Protein AF-A0A5P8M132-F1 (afdb_monomer)

Solvent-accessible surface area (backbone atoms only — not comparable to full-atom values): 7568 Å² total; per-residue (Å²): 118,70,67,62,36,39,50,44,41,68,75,74,55,54,48,76,63,42,69,57,48,44,59,44,27,51,52,61,60,46,80,65,47,54,58,68,52,43,53,51,47,49,54,46,41,47,52,52,31,54,52,49,31,58,78,69,41,48,58,62,56,49,33,73,40,103,59,30,61,69,43,48,54,52,21,54,54,50,42,43,54,52,51,37,50,50,22,53,57,58,20,47,64,37,35,55,55,32,71,79,76,52,77,87,44,84,52,54,77,52,77,46,74,64,44,55,51,54,45,52,52,53,50,52,53,46,51,52,55,50,53,55,51,54,68,71,76,104

Nearest PDB structures (foldseek):
  8gjg-assembly1_A  TM=2.556E-01  e=9.356E+00  synthetic construct

Foldseek 3Di:
DLVVLQCCCVPPQQDPVLVVLLQCLLVLLPALDQNVVNLVSLLVRLLVSLVSCVVVVVLVVVCPPPCHNVSSLSSSLVNSVVSSVSSLVSNVVSLVVCVVPPDDHPNDDRSDPVVSVVSVVVSVVSSVVVSVVSVVVD

Sequence (138 aa):
MTRQFLRKEYLLAAHPTTWFFVWLGALVLVPAYPYSVVFFFAMLAPSLDLVYAKQTNDILYTALLPTGKAGVVRGKVLYTFTFQTVMLLLTIPWALLRTLYIQTNPAGINANVAYFGFGLLALAVFDYLFLTGFFKTG

Radius of gyration: 16.56 Å; Cα contacts (8 Å, |Δi|>4): 123; chains: 1; bounding box: 45×25×45 Å

Organism: NCBI:txid304207

Secondary structure (DSSP, 8-state):
-HHHHHHHIIIII--HHHHHHHHGGGGGGSTT--THHHHHHHHHHHHHHHHHHHHTTHHHHHHHSTTHHHHHHHHHHHHHHHHHHHHHHHHHHHHHHHHHH----TTS--SSHHHHHHHHHHHHHHHHHHHHHHHHH-

pLDDT: mean 90.94, std 6.65, range [56.78, 97.88]

Structure (mmCIF, N/CA/C/O backbone):
data_AF-A0A5P8M132-F1
#
_entry.id   AF-A0A5P8M132-F1
#
loop_
_atom_site.group_PDB
_atom_site.id
_atom_site.type_symbol
_atom_site.label_atom_id
_atom_site.label_alt_id
_atom_site.label_comp_id
_atom_site.label_asym_id
_atom_site.label_entity_id
_atom_site.label_seq_id
_atom_site.pdbx_PDB_ins_code
_atom_site.Cartn_x
_atom_site.Cartn_y
_atom_site.Cartn_z
_atom_site.occupancy
_atom_site.B_iso_or_equiv
_atom_site.auth_seq_id
_atom_site.auth_comp_id
_atom_site.auth_asym_id
_atom_site.auth_atom_id
_atom_site.pdbx_PDB_model_num
ATOM 1 N N . MET A 1 1 ? -21.736 -1.938 3.012 1.00 63.31 1 MET A N 1
ATOM 2 C CA . MET A 1 1 ? -21.028 -1.713 4.295 1.00 63.31 1 MET A CA 1
ATOM 3 C C . MET A 1 1 ? -19.515 -1.524 4.132 1.00 63.31 1 MET A C 1
ATOM 5 O O . MET A 1 1 ? -18.987 -0.606 4.728 1.00 63.31 1 MET A O 1
ATOM 9 N N . THR A 1 2 ? -18.787 -2.294 3.314 1.00 76.12 2 THR A N 1
ATOM 10 C CA . THR A 1 2 ? -17.311 -2.164 3.167 1.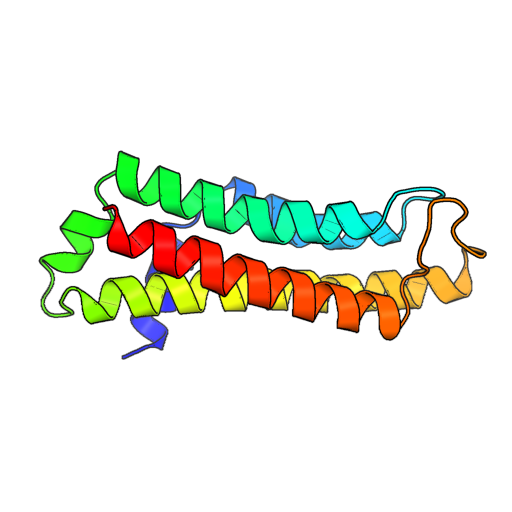00 76.12 2 THR A CA 1
ATOM 11 C C . THR A 1 2 ? -16.833 -0.797 2.659 1.00 76.12 2 THR A C 1
ATOM 13 O O . THR A 1 2 ? -15.874 -0.243 3.190 1.00 76.12 2 THR A O 1
ATOM 16 N N . ARG A 1 3 ? -17.548 -0.202 1.694 1.00 84.50 3 ARG A N 1
ATOM 17 C CA . ARG A 1 3 ? -17.225 1.120 1.122 1.00 84.50 3 ARG A CA 1
ATOM 18 C C . ARG A 1 3 ? -17.160 2.242 2.165 1.00 84.50 3 ARG A C 1
ATOM 20 O O . ARG A 1 3 ? -16.357 3.155 2.014 1.00 84.50 3 ARG A O 1
ATOM 27 N N . GLN A 1 4 ? -17.990 2.184 3.209 1.00 88.50 4 GLN A N 1
ATOM 28 C CA . GLN A 1 4 ? -18.031 3.231 4.235 1.00 88.50 4 GLN A CA 1
ATOM 29 C C . GLN A 1 4 ? -16.764 3.229 5.099 1.00 88.50 4 GLN A C 1
ATOM 31 O O . GLN A 1 4 ? -16.249 4.294 5.419 1.00 88.50 4 GLN A O 1
ATOM 36 N N . PHE A 1 5 ? -16.222 2.042 5.393 1.00 87.50 5 PHE A N 1
ATOM 37 C CA . PHE A 1 5 ? -14.982 1.897 6.148 1.00 87.50 5 PHE A CA 1
ATOM 38 C C . PHE A 1 5 ? -13.810 2.405 5.325 1.00 87.50 5 PHE A C 1
ATOM 40 O O . PHE A 1 5 ? -13.068 3.251 5.798 1.00 87.50 5 PHE A O 1
ATOM 47 N N . LEU A 1 6 ? -13.719 1.990 4.060 1.00 90.94 6 LEU A N 1
ATOM 48 C CA . LEU A 1 6 ? -12.659 2.453 3.168 1.00 90.94 6 LEU A CA 1
ATOM 49 C C . LEU A 1 6 ? -12.669 3.976 2.995 1.00 90.94 6 LEU A C 1
ATOM 51 O O . LEU A 1 6 ? -11.633 4.626 3.074 1.00 90.94 6 LEU A O 1
ATOM 55 N N . ARG A 1 7 ? -13.859 4.557 2.799 1.00 92.50 7 ARG A N 1
ATOM 56 C CA . ARG A 1 7 ? -14.024 6.007 2.683 1.00 92.50 7 ARG A CA 1
ATOM 57 C C . ARG A 1 7 ? -13.577 6.727 3.956 1.00 92.50 7 ARG A C 1
ATOM 59 O O . ARG A 1 7 ? -12.929 7.761 3.855 1.00 92.50 7 ARG A O 1
ATOM 66 N N . LYS A 1 8 ? -13.913 6.193 5.131 1.00 92.81 8 LYS A N 1
ATOM 67 C CA . LYS A 1 8 ? -13.460 6.742 6.412 1.00 92.81 8 LYS A CA 1
ATOM 68 C C . LYS A 1 8 ? -11.940 6.673 6.538 1.00 92.81 8 LYS A C 1
ATOM 70 O O . LYS A 1 8 ? -11.341 7.661 6.938 1.00 92.81 8 LYS A O 1
ATOM 75 N N . GLU A 1 9 ? -11.322 5.557 6.155 1.00 93.94 9 GLU A N 1
ATOM 76 C CA . GLU A 1 9 ? -9.866 5.416 6.225 1.00 93.94 9 GLU A CA 1
ATOM 77 C C . GLU A 1 9 ? -9.163 6.485 5.378 1.00 93.94 9 GLU A C 1
ATOM 79 O O . GLU A 1 9 ? -8.374 7.252 5.914 1.00 93.94 9 GLU A O 1
ATOM 84 N N . TYR A 1 10 ? -9.540 6.654 4.107 1.00 93.12 10 TYR A N 1
ATOM 85 C CA . TYR A 1 10 ? -8.908 7.661 3.243 1.00 93.12 10 TYR A CA 1
ATOM 86 C C . TYR A 1 10 ? -9.231 9.118 3.597 1.00 93.12 10 TYR A C 1
ATOM 88 O O . TYR A 1 10 ? -8.394 9.986 3.372 1.00 93.12 10 TYR A O 1
ATOM 96 N N . LEU A 1 11 ? -10.436 9.415 4.095 1.00 91.94 11 LEU A N 1
ATOM 97 C CA . LEU A 1 11 ? -10.843 10.802 4.356 1.00 91.94 11 LEU A CA 1
ATOM 98 C C . LEU A 1 11 ? -10.488 11.298 5.759 1.00 91.94 11 LEU A C 1
ATOM 100 O O . LEU A 1 11 ? -10.332 12.501 5.936 1.00 91.94 11 LEU A O 1
ATOM 104 N N . LEU A 1 12 ? -10.438 10.408 6.753 1.00 90.50 12 LEU A N 1
ATOM 105 C CA . LEU A 1 12 ? -10.353 10.792 8.167 1.00 90.50 12 LEU A CA 1
ATOM 106 C C . LEU A 1 12 ? -9.142 10.197 8.892 1.00 90.50 12 LEU A C 1
ATOM 108 O O . LEU A 1 12 ? -8.720 10.779 9.884 1.00 90.50 12 LEU A O 1
ATOM 112 N N . ALA A 1 13 ? -8.605 9.056 8.444 1.00 90.44 13 ALA A N 1
ATOM 113 C CA . ALA A 1 13 ? -7.526 8.359 9.155 1.00 90.44 13 ALA A CA 1
ATOM 114 C C . ALA A 1 13 ? -6.178 8.372 8.417 1.00 90.44 13 ALA A C 1
ATOM 116 O O . ALA A 1 13 ? -5.141 8.236 9.061 1.00 90.44 13 ALA A O 1
ATOM 117 N N . ALA A 1 14 ? -6.181 8.526 7.091 1.00 92.62 14 ALA A N 1
ATOM 118 C CA . ALA A 1 14 ? -4.972 8.535 6.279 1.00 92.62 14 ALA A CA 1
ATOM 119 C C . ALA A 1 14 ? -4.101 9.749 6.614 1.00 92.62 14 ALA A C 1
ATOM 121 O O . ALA A 1 14 ? -4.543 10.898 6.512 1.00 92.62 14 ALA A O 1
ATOM 122 N N . HIS A 1 15 ? -2.846 9.498 6.978 1.00 93.12 15 HIS A N 1
ATOM 123 C CA . HIS A 1 15 ? -1.889 10.557 7.227 1.00 93.12 15 HIS A CA 1
ATOM 124 C C . HIS A 1 15 ? -1.552 11.287 5.911 1.00 93.12 15 HIS A C 1
ATOM 126 O O . HIS A 1 15 ? -1.495 10.662 4.847 1.00 93.12 15 HIS A O 1
ATOM 132 N N . PRO A 1 16 ? -1.265 12.605 5.930 1.00 90.94 16 PRO A N 1
ATOM 133 C CA . PRO A 1 16 ? -0.915 13.352 4.718 1.00 90.94 16 PRO A CA 1
ATOM 134 C C . PRO A 1 16 ? 0.253 12.754 3.917 1.00 90.94 16 PRO A C 1
ATOM 136 O O . PRO A 1 16 ? 0.288 12.864 2.691 1.00 90.94 16 PRO A O 1
ATOM 139 N N . THR A 1 17 ? 1.190 12.074 4.588 1.00 92.19 17 THR A N 1
ATOM 140 C CA . THR A 1 17 ? 2.329 11.399 3.937 1.00 92.19 17 THR A CA 1
ATOM 141 C C . THR A 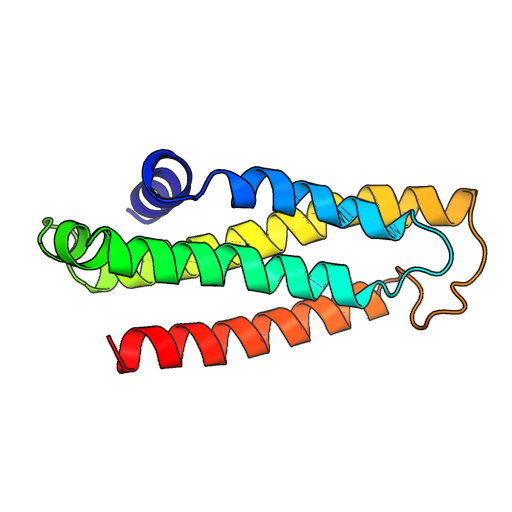1 17 ? 1.902 10.284 2.996 1.00 92.19 17 THR A C 1
ATOM 143 O O . THR A 1 17 ? 2.607 10.016 2.030 1.00 92.19 17 THR A O 1
ATOM 146 N N . THR A 1 18 ? 0.754 9.653 3.232 1.00 93.44 18 THR A N 1
ATOM 147 C CA . THR A 1 18 ? 0.237 8.578 2.383 1.00 93.44 18 THR A CA 1
ATOM 148 C C . THR A 1 18 ? -0.008 9.090 0.972 1.00 93.44 18 THR A C 1
ATOM 150 O O . THR A 1 18 ? 0.448 8.477 0.010 1.00 93.44 18 THR A O 1
ATOM 153 N N . TRP A 1 19 ? -0.614 10.271 0.830 1.00 93.12 19 TRP A N 1
ATOM 154 C CA . TRP A 1 19 ? -0.838 10.897 -0.475 1.00 93.12 19 TRP A CA 1
ATOM 155 C C . TRP A 1 19 ? 0.463 11.230 -1.203 1.00 93.12 19 TRP A C 1
ATOM 157 O O . TRP A 1 19 ? 0.524 11.107 -2.422 1.00 93.12 19 TRP A O 1
ATOM 167 N N . PHE A 1 20 ? 1.514 11.597 -0.467 1.00 94.19 20 PHE A N 1
ATOM 168 C CA . PHE A 1 20 ? 2.847 11.779 -1.037 1.00 94.19 20 PHE A CA 1
ATOM 169 C C . PHE A 1 20 ? 3.457 10.440 -1.484 1.00 94.19 20 PHE A C 1
ATOM 171 O O . PHE A 1 20 ? 3.977 10.341 -2.594 1.00 94.19 20 PHE A O 1
ATOM 178 N N . PHE A 1 21 ? 3.340 9.386 -0.671 1.00 94.94 21 PHE A N 1
ATOM 179 C CA . PHE A 1 21 ? 3.928 8.075 -0.967 1.00 94.94 21 PHE A CA 1
ATOM 180 C C . PHE A 1 21 ? 3.298 7.390 -2.176 1.00 94.94 21 PHE A C 1
ATOM 182 O O . PHE A 1 21 ? 4.020 6.717 -2.908 1.00 94.94 21 PHE A O 1
ATOM 189 N N . VAL A 1 22 ? 2.009 7.623 -2.455 1.00 94.44 22 VAL A N 1
ATOM 190 C CA . VAL A 1 22 ? 1.358 7.138 -3.687 1.00 94.44 22 VAL A CA 1
ATOM 191 C C . VAL A 1 22 ? 2.167 7.512 -4.940 1.00 94.44 22 VAL A C 1
ATOM 193 O O . VAL A 1 22 ? 2.314 6.698 -5.852 1.00 94.44 22 VAL A O 1
ATOM 196 N N . TRP A 1 23 ? 2.735 8.720 -4.981 1.00 94.69 23 TRP A N 1
ATOM 197 C CA . TRP A 1 23 ? 3.491 9.216 -6.134 1.00 94.69 23 TRP A CA 1
ATOM 198 C C . TRP A 1 23 ? 4.913 8.661 -6.230 1.00 94.69 23 TRP A C 1
ATOM 200 O O . TRP A 1 23 ? 5.521 8.723 -7.299 1.00 94.69 23 TRP A O 1
ATOM 210 N N . LEU A 1 24 ? 5.440 8.053 -5.162 1.0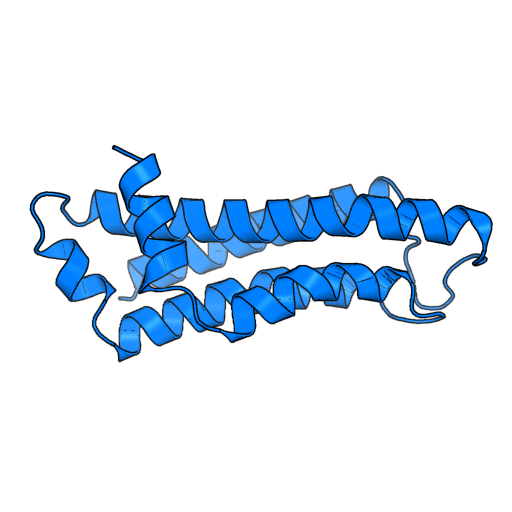0 95.12 24 LEU A N 1
ATOM 211 C CA . LEU A 1 24 ? 6.785 7.471 -5.157 1.00 95.12 24 LEU A CA 1
ATOM 212 C C . LEU A 1 24 ? 6.907 6.224 -6.048 1.00 95.12 24 LEU A C 1
ATOM 214 O O . LEU A 1 24 ? 8.019 5.774 -6.314 1.00 95.12 24 LEU A O 1
ATOM 218 N N . GLY A 1 25 ? 5.801 5.721 -6.611 1.00 91.94 25 GLY A N 1
ATOM 219 C CA . GLY A 1 25 ? 5.838 4.776 -7.735 1.00 91.94 25 GLY A CA 1
ATOM 220 C C . GLY A 1 25 ? 6.616 5.305 -8.950 1.00 91.94 25 GLY A C 1
ATOM 221 O O . GLY A 1 25 ? 7.216 4.534 -9.696 1.00 91.94 25 GLY A O 1
ATOM 222 N N . ALA A 1 26 ? 6.699 6.630 -9.117 1.00 93.19 26 ALA A N 1
ATOM 223 C CA . ALA A 1 26 ? 7.469 7.265 -10.186 1.00 93.19 26 ALA A CA 1
ATOM 224 C C . ALA A 1 26 ? 8.995 7.103 -10.045 1.00 93.19 26 ALA A C 1
ATOM 226 O O . ALA A 1 26 ? 9.722 7.348 -11.008 1.00 93.19 26 ALA A O 1
ATOM 227 N N . LEU A 1 27 ? 9.503 6.642 -8.892 1.00 92.31 27 LEU A N 1
ATOM 228 C CA . LEU A 1 27 ? 10.940 6.420 -8.674 1.00 92.31 27 LEU A CA 1
ATOM 229 C C . LEU A 1 27 ? 11.550 5.384 -9.631 1.00 92.31 27 LEU A C 1
ATOM 231 O O . LEU A 1 27 ? 12.763 5.359 -9.815 1.00 92.31 27 LEU A O 1
ATOM 235 N N . VAL A 1 28 ? 10.724 4.579 -10.306 1.00 90.62 28 VAL A N 1
ATOM 236 C CA . VAL A 1 28 ? 11.162 3.685 -11.391 1.00 90.62 28 VAL A CA 1
ATOM 237 C C . VAL A 1 28 ? 11.817 4.440 -12.561 1.00 90.62 28 VAL A C 1
ATOM 239 O O . VAL A 1 28 ? 12.640 3.866 -13.277 1.00 90.62 28 VAL A O 1
ATOM 242 N N . LEU A 1 29 ? 11.507 5.727 -12.746 1.00 90.12 29 LEU A N 1
ATOM 243 C CA . LEU A 1 29 ? 12.148 6.568 -13.763 1.00 90.12 29 LEU A CA 1
ATOM 244 C C . LEU A 1 29 ? 13.579 6.964 -13.404 1.00 90.12 29 LEU A C 1
ATOM 246 O O . LEU A 1 29 ? 14.349 7.309 -14.298 1.00 90.12 29 LEU A O 1
ATOM 250 N N . VAL A 1 30 ? 13.944 6.933 -12.120 1.00 89.19 30 VAL A N 1
ATOM 251 C CA . VAL A 1 30 ? 15.272 7.357 -11.682 1.00 89.19 30 VAL A CA 1
ATOM 252 C C . VAL A 1 30 ? 16.310 6.344 -12.193 1.00 89.19 30 VAL A C 1
ATOM 254 O O . VAL A 1 30 ? 16.206 5.143 -11.899 1.00 89.19 30 VAL A O 1
ATOM 257 N N . PRO A 1 31 ? 17.314 6.784 -12.975 1.00 84.88 31 PRO A N 1
ATOM 258 C CA . PRO A 1 31 ? 18.374 5.904 -13.455 1.00 84.88 31 PRO A CA 1
ATOM 259 C C . PRO A 1 31 ? 19.181 5.320 -12.292 1.00 84.88 31 PRO A C 1
ATOM 261 O O . PRO A 1 31 ? 19.444 6.012 -11.312 1.00 84.88 31 PRO A O 1
ATOM 264 N N . ALA A 1 32 ? 19.589 4.051 -12.409 1.00 86.31 32 ALA A N 1
ATOM 265 C CA . ALA A 1 32 ? 20.382 3.340 -11.398 1.00 86.31 32 ALA A CA 1
ATOM 266 C C . ALA A 1 32 ? 19.768 3.317 -9.979 1.00 86.31 32 ALA A C 1
ATOM 268 O O . ALA A 1 32 ? 20.479 3.111 -8.996 1.00 86.31 32 ALA A O 1
ATOM 269 N N . TYR A 1 33 ? 18.450 3.503 -9.856 1.00 88.62 33 TYR A N 1
ATOM 270 C CA . TYR A 1 33 ? 17.756 3.427 -8.575 1.00 88.62 33 TYR A CA 1
ATOM 271 C C . TYR A 1 33 ? 17.318 1.984 -8.263 1.00 88.62 33 TYR A C 1
ATOM 273 O O . TYR A 1 33 ? 16.832 1.282 -9.158 1.00 88.62 33 TYR A O 1
ATOM 281 N N . PRO A 1 34 ? 17.449 1.510 -7.012 1.00 91.12 34 PRO A N 1
ATOM 282 C CA . PRO A 1 34 ? 16.937 0.205 -6.608 1.00 91.12 34 PRO A CA 1
ATOM 283 C C . PRO A 1 34 ? 15.401 0.213 -6.561 1.00 91.12 34 PRO A C 1
ATOM 285 O O . PRO A 1 34 ? 14.782 0.717 -5.625 1.00 91.12 34 PRO A O 1
ATOM 288 N N . TYR A 1 35 ? 14.755 -0.382 -7.567 1.00 91.00 35 TYR A N 1
ATOM 289 C CA . TYR A 1 35 ? 13.290 -0.341 -7.709 1.00 91.00 35 TYR A CA 1
ATOM 290 C C . TYR A 1 35 ? 12.522 -1.078 -6.607 1.00 91.00 35 TYR A C 1
ATOM 292 O O . TYR A 1 35 ? 11.331 -0.825 -6.420 1.00 91.00 35 TYR A O 1
ATOM 300 N N . SER A 1 36 ? 13.181 -1.950 -5.842 1.00 90.62 36 SER A N 1
ATOM 301 C CA . SER A 1 36 ? 12.598 -2.582 -4.653 1.00 90.62 36 SER A CA 1
ATOM 302 C C . SER A 1 36 ? 12.202 -1.568 -3.573 1.00 90.62 36 SER A C 1
ATOM 304 O O . SER A 1 36 ? 11.288 -1.836 -2.796 1.00 90.62 36 SER A O 1
ATOM 306 N N . VAL A 1 37 ? 12.819 -0.380 -3.551 1.00 93.44 37 VAL A N 1
ATOM 307 C CA . VAL A 1 37 ? 12.493 0.682 -2.585 1.00 93.44 37 VAL A CA 1
ATOM 308 C C . VAL A 1 37 ? 11.082 1.247 -2.806 1.00 93.44 37 VAL A C 1
ATOM 310 O O . VAL A 1 37 ? 10.446 1.711 -1.864 1.00 93.44 37 VAL A O 1
ATOM 313 N N . VAL A 1 38 ? 10.520 1.120 -4.012 1.00 94.38 38 VAL A N 1
ATOM 314 C CA . VAL A 1 38 ? 9.105 1.450 -4.255 1.00 94.38 38 VAL A CA 1
ATOM 315 C C . VAL A 1 38 ? 8.188 0.582 -3.388 1.00 94.38 38 VAL A C 1
ATOM 317 O O . VAL A 1 38 ? 7.253 1.092 -2.775 1.00 94.38 38 VAL A O 1
ATOM 320 N N . PHE A 1 39 ? 8.488 -0.716 -3.265 1.00 95.00 39 PHE A N 1
ATOM 321 C CA . PHE A 1 39 ? 7.717 -1.624 -2.409 1.00 95.00 39 PHE A CA 1
ATOM 322 C C . PHE A 1 39 ? 7.895 -1.292 -0.930 1.00 95.00 39 PHE A C 1
ATOM 324 O O . PHE A 1 39 ? 6.939 -1.383 -0.168 1.00 95.00 39 PHE A O 1
ATOM 331 N N . PHE A 1 40 ? 9.086 -0.841 -0.530 1.00 95.12 40 PHE A N 1
ATOM 332 C CA . PHE A 1 40 ? 9.313 -0.357 0.829 1.00 95.12 40 PHE A CA 1
ATOM 333 C C . PHE A 1 40 ? 8.379 0.811 1.175 1.00 95.12 40 PHE A C 1
ATOM 335 O O . PHE A 1 40 ? 7.724 0.772 2.211 1.00 95.12 40 PHE A O 1
ATOM 342 N N . PHE A 1 41 ? 8.235 1.809 0.297 1.00 95.81 41 PHE A N 1
ATOM 343 C CA . PHE A 1 41 ? 7.294 2.912 0.531 1.00 95.81 41 PHE A CA 1
ATOM 344 C C . PHE A 1 41 ? 5.828 2.456 0.531 1.00 95.81 41 PHE A C 1
ATOM 346 O O . PHE A 1 41 ? 5.032 2.958 1.328 1.00 95.81 41 PHE A O 1
ATOM 353 N N . ALA A 1 42 ? 5.489 1.460 -0.293 1.00 96.38 42 ALA A N 1
ATOM 354 C CA . ALA A 1 42 ? 4.164 0.846 -0.302 1.00 96.38 42 ALA A CA 1
ATOM 355 C C . ALA A 1 42 ? 3.830 0.135 1.030 1.00 96.38 42 ALA A C 1
ATOM 357 O O . ALA A 1 42 ? 2.681 0.144 1.465 1.00 96.38 42 ALA A O 1
ATOM 358 N N . MET A 1 43 ? 4.832 -0.436 1.706 1.00 96.75 43 MET A N 1
ATOM 359 C CA . MET A 1 43 ? 4.707 -1.030 3.047 1.00 96.75 43 MET A CA 1
ATOM 360 C C . MET A 1 43 ? 4.739 0.031 4.161 1.00 96.75 43 MET A C 1
ATOM 362 O O . MET A 1 43 ? 4.042 -0.081 5.175 1.00 96.75 43 MET A O 1
ATOM 366 N N . LEU A 1 44 ? 5.545 1.081 3.982 1.00 96.38 44 LEU A N 1
ATOM 367 C CA . LEU A 1 44 ? 5.785 2.110 4.991 1.00 96.38 44 LEU A CA 1
ATOM 368 C C . LEU A 1 44 ? 4.558 3.000 5.229 1.00 96.38 44 LEU A C 1
ATOM 370 O O . LEU A 1 44 ? 4.244 3.294 6.376 1.00 96.38 44 LEU A O 1
ATOM 374 N N . ALA A 1 45 ? 3.840 3.416 4.181 1.00 95.94 45 ALA A N 1
ATOM 375 C CA . ALA A 1 45 ? 2.678 4.298 4.359 1.00 95.94 45 ALA A CA 1
ATOM 376 C C . ALA A 1 45 ? 1.590 3.669 5.253 1.00 95.94 45 ALA A C 1
ATOM 378 O O . ALA A 1 45 ? 1.280 4.242 6.299 1.00 95.94 45 ALA A O 1
ATOM 379 N N . PRO A 1 46 ? 1.072 2.462 4.942 1.00 95.62 46 PRO A N 1
ATOM 380 C CA . PRO A 1 46 ? 0.040 1.838 5.763 1.00 95.62 46 PRO A CA 1
ATOM 381 C C . PRO A 1 46 ? 0.519 1.511 7.177 1.00 95.62 46 PRO A C 1
ATOM 383 O O . PRO A 1 46 ? -0.265 1.585 8.119 1.00 95.62 46 PRO A O 1
ATOM 386 N N . SER A 1 47 ? 1.797 1.158 7.352 1.00 95.25 47 SER A N 1
ATOM 387 C CA . SER A 1 47 ? 2.340 0.882 8.685 1.00 95.25 47 SER A CA 1
ATOM 388 C C . SER A 1 47 ? 2.412 2.136 9.556 1.00 95.25 47 SER A C 1
ATOM 390 O O . SER A 1 47 ? 2.013 2.073 10.721 1.00 95.25 47 SER A O 1
ATOM 392 N N . LEU A 1 48 ? 2.820 3.280 8.997 1.00 95.56 48 LEU A N 1
ATOM 393 C CA . LEU A 1 48 ? 2.763 4.570 9.689 1.00 95.56 48 LEU A CA 1
ATOM 394 C C . LEU A 1 48 ? 1.322 4.966 10.026 1.00 95.56 48 LEU A C 1
ATOM 396 O O . LEU A 1 48 ? 1.054 5.340 11.166 1.00 95.56 48 LEU A O 1
ATOM 400 N N . ASP A 1 49 ? 0.388 4.812 9.086 1.00 95.50 49 ASP A N 1
ATOM 401 C CA . ASP A 1 49 ? -1.029 5.119 9.314 1.00 95.50 49 ASP A CA 1
ATOM 402 C C . ASP A 1 49 ? -1.639 4.261 10.428 1.00 95.50 49 ASP A C 1
ATOM 404 O O . ASP A 1 49 ? -2.387 4.751 11.272 1.00 95.50 49 ASP A O 1
ATOM 408 N N . LEU A 1 50 ? -1.303 2.970 10.473 1.00 94.56 50 LEU A N 1
ATOM 409 C CA . LEU A 1 50 ? -1.773 2.050 11.509 1.00 94.56 50 LEU A CA 1
ATOM 410 C C . LEU A 1 50 ? -1.197 2.396 12.890 1.00 94.56 50 LEU A C 1
ATOM 412 O O . LEU A 1 50 ? -1.926 2.358 13.884 1.00 94.56 50 LEU A O 1
ATOM 416 N N . VAL A 1 51 ? 0.080 2.780 12.969 1.00 93.56 51 VAL A N 1
ATOM 417 C CA . VAL A 1 51 ? 0.682 3.283 14.215 1.00 93.56 51 VAL A CA 1
ATOM 418 C C . VAL A 1 51 ? 0.019 4.593 14.647 1.00 93.56 51 VAL A C 1
ATOM 420 O O . VAL A 1 51 ? -0.363 4.732 15.810 1.00 93.56 51 VAL A O 1
ATOM 423 N N . TYR A 1 52 ? -0.201 5.519 13.716 1.00 94.00 52 TYR A N 1
ATOM 424 C CA . TYR A 1 52 ? -0.872 6.788 13.982 1.00 94.00 52 TYR A CA 1
ATOM 425 C C . TYR A 1 52 ? -2.322 6.589 14.454 1.00 94.00 52 TYR A C 1
ATOM 427 O O . TYR A 1 52 ? -2.769 7.229 15.407 1.00 94.00 52 TYR A O 1
ATOM 435 N N . ALA A 1 53 ? -3.043 5.631 13.868 1.00 93.50 53 ALA A N 1
ATOM 436 C CA . ALA A 1 53 ? -4.395 5.262 14.283 1.00 93.50 53 ALA A CA 1
ATOM 437 C C . ALA A 1 53 ? -4.448 4.689 15.712 1.00 93.50 53 ALA A C 1
ATOM 439 O O . ALA A 1 53 ? -5.450 4.867 16.409 1.00 93.50 53 ALA A O 1
ATOM 440 N N . LYS A 1 54 ? -3.380 4.021 16.179 1.00 91.44 54 LYS A N 1
ATOM 441 C CA . LYS A 1 54 ? -3.241 3.634 17.596 1.00 91.44 54 LYS A CA 1
ATOM 442 C C . LYS A 1 54 ? -3.017 4.859 18.480 1.00 91.44 54 LYS A C 1
ATOM 444 O O . LYS A 1 54 ? -3.699 5.006 19.486 1.00 91.44 54 LYS A O 1
ATOM 449 N N . GLN A 1 55 ? -2.111 5.753 18.088 1.00 92.69 55 GLN A N 1
ATOM 450 C CA . GLN A 1 55 ? -1.766 6.950 18.869 1.00 92.69 55 GLN A CA 1
ATOM 451 C C . GLN A 1 55 ? -2.941 7.922 19.036 1.00 92.69 55 GLN A C 1
ATOM 453 O O . GLN A 1 55 ? -3.094 8.540 20.084 1.00 92.69 55 GLN A O 1
ATOM 458 N N . THR A 1 56 ? -3.794 8.032 18.021 1.00 93.62 56 THR A N 1
ATOM 459 C CA . THR A 1 56 ? -4.977 8.907 18.024 1.00 93.62 56 THR A CA 1
ATOM 460 C C . THR A 1 56 ? -6.237 8.237 18.580 1.00 93.62 56 THR A C 1
ATOM 462 O O . THR A 1 56 ? -7.301 8.849 18.586 1.00 93.62 56 THR A O 1
ATOM 465 N N . ASN A 1 57 ? -6.142 6.991 19.063 1.00 93.44 57 ASN A N 1
ATOM 466 C CA . ASN A 1 57 ? -7.275 6.180 19.523 1.00 93.44 57 ASN A CA 1
ATOM 467 C C . ASN A 1 57 ? -8.388 5.968 18.472 1.00 93.44 57 ASN A C 1
ATOM 469 O O . ASN A 1 57 ? -9.504 5.576 18.825 1.00 93.44 57 ASN A O 1
ATOM 473 N N . ASP A 1 58 ? -8.092 6.142 17.179 1.00 93.38 58 ASP A N 1
ATOM 474 C CA . ASP A 1 58 ? -9.035 5.924 16.073 1.00 93.38 58 ASP A CA 1
ATOM 475 C C . ASP A 1 58 ? -9.598 4.492 16.072 1.00 93.38 58 ASP A C 1
ATOM 477 O O . ASP A 1 58 ? -10.792 4.272 15.847 1.00 93.38 58 ASP A O 1
ATOM 481 N N . ILE A 1 59 ? -8.744 3.507 16.374 1.00 92.44 59 ILE A N 1
ATOM 482 C CA . ILE A 1 59 ? -9.115 2.085 16.436 1.00 92.44 59 ILE A CA 1
ATOM 483 C C . ILE A 1 59 ? -10.146 1.842 17.542 1.00 92.44 59 ILE A C 1
ATOM 485 O O . ILE A 1 59 ? -11.167 1.195 17.299 1.00 92.44 59 ILE A O 1
ATOM 489 N N . LEU A 1 60 ? -9.899 2.381 18.741 1.00 91.88 60 LEU A N 1
ATOM 490 C CA . LEU A 1 60 ? -10.788 2.232 19.891 1.00 91.88 60 LEU A CA 1
ATOM 491 C C . LEU A 1 60 ? -12.121 2.940 19.642 1.00 91.88 60 LEU A C 1
ATOM 493 O O . LEU A 1 60 ? -13.176 2.339 19.828 1.00 91.88 60 LEU A O 1
ATOM 497 N N . TYR A 1 61 ? -12.078 4.176 19.140 1.00 91.38 61 TYR A N 1
ATOM 498 C CA . TYR A 1 61 ? -13.277 4.939 18.812 1.00 91.38 61 TYR A CA 1
ATOM 499 C C . TYR A 1 61 ? -14.142 4.220 17.767 1.00 91.38 61 TYR A C 1
ATOM 501 O O . TYR A 1 61 ? -15.338 4.014 17.971 1.00 91.38 61 TYR A O 1
ATOM 509 N N . THR A 1 62 ? -13.532 3.750 16.674 1.00 90.19 62 THR A N 1
ATOM 510 C CA . THR A 1 62 ? -14.257 3.049 15.603 1.00 90.19 62 THR A CA 1
ATOM 511 C C . THR A 1 62 ? -14.815 1.697 16.076 1.00 90.19 62 THR A C 1
ATOM 513 O O . THR A 1 62 ? -15.855 1.255 15.592 1.00 90.19 62 THR A O 1
ATOM 516 N N . ALA A 1 63 ? -14.166 1.033 17.038 1.00 90.94 63 ALA A N 1
ATOM 517 C CA . ALA A 1 63 ? -14.644 -0.235 17.587 1.00 90.94 63 ALA A CA 1
ATOM 518 C C . ALA A 1 63 ? -15.902 -0.089 18.463 1.00 90.94 63 ALA A C 1
ATOM 520 O O . ALA A 1 63 ? -16.666 -1.050 18.563 1.00 90.94 63 ALA A O 1
ATOM 521 N N . LEU A 1 64 ? -16.115 1.085 19.073 1.00 91.38 64 LEU A N 1
ATOM 522 C CA . LEU A 1 64 ? -17.292 1.401 19.896 1.00 91.38 64 LEU A CA 1
ATOM 523 C C . LEU A 1 64 ? -18.528 1.773 19.065 1.00 91.38 64 LEU A C 1
ATOM 525 O O . LEU A 1 64 ? -19.649 1.731 19.569 1.00 91.38 64 LEU A O 1
ATOM 529 N N . LEU A 1 65 ? -18.343 2.121 17.790 1.00 89.50 65 LEU A N 1
ATOM 530 C CA . LEU A 1 65 ? -19.447 2.361 16.865 1.00 89.50 65 LEU A CA 1
ATOM 531 C C . LEU A 1 65 ? -20.234 1.061 16.602 1.00 89.50 65 LEU A C 1
ATOM 533 O O . LEU A 1 65 ? -19.668 -0.035 16.711 1.00 89.50 65 LEU A O 1
ATOM 537 N N . PRO A 1 66 ? -21.503 1.143 16.143 1.00 87.31 66 PRO A N 1
ATOM 538 C CA . PRO A 1 66 ? -22.346 -0.017 15.800 1.00 87.31 66 PRO A CA 1
ATOM 539 C C . PRO A 1 66 ? -21.851 -0.822 14.577 1.00 87.31 66 PRO A C 1
ATOM 541 O O . PRO A 1 66 ? -22.600 -1.539 13.921 1.00 87.31 66 PRO A O 1
ATOM 544 N N . THR A 1 67 ? -20.569 -0.699 14.249 1.00 80.69 67 THR A N 1
ATOM 545 C CA . THR A 1 67 ? -19.826 -1.462 13.251 1.00 80.69 67 THR A CA 1
ATOM 546 C C . THR A 1 67 ? -18.999 -2.590 13.868 1.00 80.69 67 THR A C 1
ATOM 548 O O . THR A 1 67 ? -18.652 -3.544 13.168 1.00 80.69 67 THR A O 1
ATOM 551 N N . GLY A 1 68 ? -18.677 -2.482 15.164 1.00 83.88 68 GLY A N 1
ATOM 552 C CA . GLY A 1 68 ? -17.890 -3.453 15.920 1.00 83.88 68 GLY A CA 1
ATOM 553 C C . GLY A 1 68 ? -16.434 -3.610 15.456 1.00 83.88 68 GLY A C 1
ATOM 554 O O . GLY A 1 68 ? -15.982 -3.016 14.474 1.00 83.88 68 GLY A O 1
ATOM 555 N N . LYS A 1 69 ? -15.687 -4.478 16.153 1.00 88.38 69 LYS A N 1
ATOM 556 C CA . LYS A 1 69 ? -14.252 -4.740 15.905 1.00 88.38 69 LYS A CA 1
ATOM 557 C C . LYS A 1 69 ? -13.966 -5.289 14.503 1.00 88.38 69 LYS A C 1
ATOM 559 O O . LYS A 1 69 ? -12.978 -4.915 13.876 1.00 88.38 69 LYS A O 1
ATOM 564 N N . ALA A 1 70 ? -14.851 -6.139 13.979 1.00 87.50 70 ALA A N 1
ATOM 565 C CA . ALA A 1 70 ? -14.700 -6.714 12.642 1.00 87.50 70 ALA A CA 1
ATOM 566 C C . ALA A 1 70 ? -14.732 -5.644 11.534 1.00 87.50 70 ALA A C 1
ATOM 568 O O . ALA A 1 70 ? -14.044 -5.789 10.524 1.00 87.50 70 ALA A O 1
ATOM 569 N N . GLY A 1 71 ? -15.499 -4.563 11.722 1.00 89.25 71 GLY A N 1
ATOM 570 C CA . GLY A 1 71 ? -15.527 -3.428 10.798 1.00 89.25 71 GLY A CA 1
ATOM 571 C C . GLY A 1 71 ? -14.193 -2.684 10.743 1.00 89.25 71 GLY A C 1
ATOM 572 O O . GLY A 1 71 ? -13.728 -2.354 9.654 1.00 89.25 71 GLY A O 1
ATOM 573 N N . VAL A 1 72 ? -13.542 -2.504 11.897 1.00 92.19 72 VAL A N 1
ATOM 574 C CA . VAL A 1 72 ? -12.229 -1.845 12.009 1.00 92.19 72 VAL A CA 1
ATOM 575 C C . VAL A 1 72 ? -11.156 -2.629 11.262 1.00 92.19 72 VAL A C 1
ATOM 577 O O . VAL A 1 72 ? -10.474 -2.075 10.401 1.00 92.19 72 VAL A O 1
ATOM 580 N N . VAL A 1 73 ? -11.056 -3.934 11.537 1.00 93.81 73 VAL A N 1
ATOM 581 C CA . VAL A 1 73 ? -10.071 -4.809 10.885 1.00 93.81 73 VAL A CA 1
ATOM 582 C C . VAL A 1 73 ? -10.291 -4.818 9.373 1.00 93.81 73 VAL A C 1
ATOM 584 O O . VAL A 1 73 ? -9.354 -4.590 8.616 1.00 93.81 73 VAL A O 1
ATOM 587 N N . ARG A 1 74 ? -11.540 -4.996 8.915 1.00 92.12 74 ARG A N 1
ATOM 588 C CA . ARG A 1 74 ? -11.867 -4.966 7.479 1.00 92.12 74 ARG A CA 1
ATOM 589 C C . ARG A 1 74 ? -11.511 -3.633 6.825 1.00 92.12 74 ARG A C 1
ATOM 591 O O . ARG A 1 74 ? -11.020 -3.644 5.703 1.00 92.12 74 ARG A O 1
ATOM 598 N N . GLY A 1 75 ? -11.757 -2.511 7.501 1.00 94.19 75 GLY A N 1
ATOM 599 C CA . GLY A 1 75 ? -11.412 -1.180 7.001 1.00 94.19 75 GLY A CA 1
ATOM 600 C C . GLY A 1 75 ? -9.913 -1.024 6.778 1.00 94.19 75 GLY A C 1
ATOM 601 O O . GLY A 1 75 ? -9.497 -0.687 5.675 1.00 94.19 75 GLY A O 1
ATOM 602 N N . LYS A 1 76 ? -9.113 -1.348 7.796 1.00 95.06 76 LYS A N 1
ATOM 603 C CA . LYS A 1 76 ? -7.650 -1.228 7.758 1.00 95.06 76 LYS A CA 1
ATOM 604 C C . LYS A 1 76 ? -7.003 -2.208 6.772 1.00 95.06 76 LYS A C 1
ATOM 606 O O . LYS A 1 76 ? -6.129 -1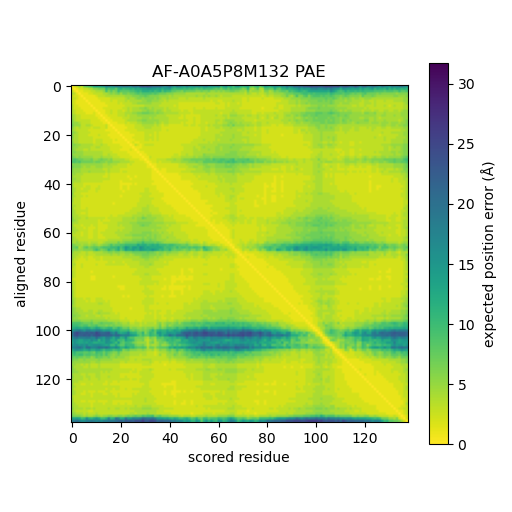.806 6.017 1.00 95.06 76 LYS A O 1
ATOM 611 N N . VAL A 1 77 ? -7.469 -3.460 6.716 1.00 95.56 77 VAL A N 1
ATOM 612 C CA . VAL A 1 77 ? -6.992 -4.453 5.731 1.00 95.56 77 VAL A CA 1
ATOM 613 C C . VAL A 1 77 ? -7.288 -3.982 4.308 1.00 95.56 77 VAL A C 1
ATOM 615 O O . VAL A 1 77 ? -6.404 -3.998 3.455 1.00 95.56 77 VAL A O 1
ATOM 618 N N . LEU A 1 78 ? -8.523 -3.537 4.050 1.00 95.56 78 LEU A N 1
ATOM 619 C CA . LEU A 1 78 ? -8.910 -3.068 2.724 1.00 95.56 78 LEU A CA 1
ATOM 620 C C . LEU A 1 78 ? -8.124 -1.813 2.336 1.00 95.56 78 LEU A C 1
ATOM 622 O O . LEU A 1 78 ? -7.682 -1.731 1.201 1.00 95.56 78 LEU A O 1
ATOM 626 N N . TYR A 1 79 ? -7.915 -0.890 3.275 1.00 96.38 79 TYR A N 1
ATOM 627 C CA . TYR A 1 79 ? -7.116 0.317 3.084 1.00 96.38 79 TYR A CA 1
ATOM 628 C C . TYR A 1 79 ? -5.669 0.015 2.678 1.00 96.38 79 TYR A C 1
ATOM 630 O O . TYR A 1 79 ? -5.203 0.543 1.668 1.00 96.38 79 TYR A O 1
ATOM 638 N N . THR A 1 80 ? -4.980 -0.860 3.421 1.00 97.00 80 THR A N 1
ATOM 639 C CA . THR A 1 80 ? -3.603 -1.271 3.109 1.00 97.00 80 THR A CA 1
ATOM 640 C C . THR A 1 80 ? -3.522 -1.855 1.702 1.00 97.00 80 THR A C 1
ATOM 642 O O . THR A 1 80 ? -2.742 -1.379 0.875 1.00 97.00 80 THR A O 1
ATOM 645 N N . PHE A 1 81 ? -4.407 -2.808 1.397 1.00 96.12 81 PHE A N 1
ATOM 646 C CA . PHE A 1 81 ? -4.452 -3.460 0.093 1.00 96.12 81 PHE A CA 1
ATOM 647 C C . PHE A 1 81 ? -4.736 -2.470 -1.046 1.00 96.12 81 PHE A C 1
ATOM 649 O O . PHE A 1 81 ? -4.055 -2.481 -2.075 1.00 96.12 81 PHE A O 1
ATOM 656 N N . THR A 1 82 ? -5.730 -1.588 -0.887 1.00 95.88 82 THR A N 1
ATOM 657 C CA . THR A 1 82 ? -6.093 -0.625 -1.936 1.00 95.88 82 THR A CA 1
ATOM 658 C C . THR A 1 82 ? -5.002 0.409 -2.151 1.00 95.88 82 THR A C 1
ATOM 660 O O . THR A 1 82 ? -4.725 0.751 -3.297 1.00 95.88 82 THR A O 1
ATOM 663 N N . PHE A 1 83 ? -4.344 0.874 -1.089 1.00 96.50 83 PHE A N 1
ATOM 664 C CA . PHE A 1 83 ? -3.238 1.820 -1.197 1.00 96.50 83 PHE A CA 1
ATOM 665 C C . PHE A 1 83 ? -2.071 1.218 -1.985 1.00 96.50 83 PHE A C 1
ATOM 667 O O . PHE A 1 83 ? -1.632 1.798 -2.980 1.00 96.50 83 PHE A O 1
ATOM 674 N N . GLN A 1 84 ? -1.618 0.026 -1.590 1.00 97.00 84 GLN A N 1
ATOM 675 C CA . GLN A 1 84 ? -0.510 -0.661 -2.252 1.00 97.00 84 GLN A CA 1
ATOM 676 C C . GLN A 1 84 ? -0.832 -0.975 -3.715 1.00 97.00 84 GLN A C 1
ATOM 678 O O . GLN A 1 84 ? 0.001 -0.762 -4.596 1.00 97.00 84 GLN A O 1
ATOM 683 N N . THR A 1 85 ? -2.064 -1.410 -3.993 1.00 95.56 85 THR A N 1
ATOM 684 C CA . THR A 1 85 ? -2.524 -1.678 -5.361 1.00 95.56 85 THR A CA 1
ATOM 685 C C . THR A 1 85 ? -2.530 -0.405 -6.206 1.00 95.56 85 THR A C 1
ATOM 687 O O . THR A 1 85 ? -2.033 -0.420 -7.327 1.00 95.56 85 THR A O 1
ATOM 690 N N . VAL A 1 86 ? -3.044 0.715 -5.685 1.00 95.56 86 VAL A N 1
ATOM 691 C CA . VAL A 1 86 ? -3.052 2.001 -6.405 1.00 95.56 86 VAL A CA 1
ATOM 692 C C . VAL A 1 86 ? -1.630 2.476 -6.695 1.00 95.56 86 VAL A C 1
ATOM 694 O O . VAL A 1 86 ? -1.346 2.879 -7.821 1.00 95.56 86 VAL A O 1
ATOM 697 N N . MET A 1 87 ? -0.723 2.381 -5.724 1.00 96.06 87 MET A N 1
ATOM 698 C CA . MET A 1 87 ? 0.680 2.753 -5.910 1.00 96.06 87 MET A CA 1
ATOM 699 C C . MET A 1 87 ? 1.371 1.884 -6.976 1.00 96.06 87 MET A C 1
ATOM 701 O O . MET A 1 87 ? 2.077 2.406 -7.842 1.00 96.06 87 MET A O 1
ATOM 705 N N . LEU A 1 88 ? 1.121 0.568 -6.982 1.00 94.56 88 LEU A N 1
ATOM 706 C CA . LEU A 1 88 ? 1.612 -0.329 -8.034 1.00 94.56 88 LEU A CA 1
ATOM 707 C C . LEU A 1 88 ? 1.025 0.010 -9.407 1.00 94.56 88 LEU A C 1
ATOM 709 O O . LEU A 1 88 ? 1.767 0.082 -10.383 1.00 94.56 88 LEU A O 1
ATOM 713 N N . LEU A 1 89 ? -0.285 0.253 -9.496 1.00 94.88 89 LEU A N 1
ATOM 714 C CA . LEU A 1 89 ? -0.944 0.621 -10.752 1.00 94.88 89 LEU A CA 1
ATOM 715 C C . LEU A 1 89 ? -0.397 1.937 -11.310 1.00 94.88 89 LEU A C 1
ATOM 717 O O . LEU A 1 89 ? -0.132 2.030 -12.505 1.00 94.88 89 LEU A O 1
ATOM 721 N N . LEU A 1 90 ? -0.1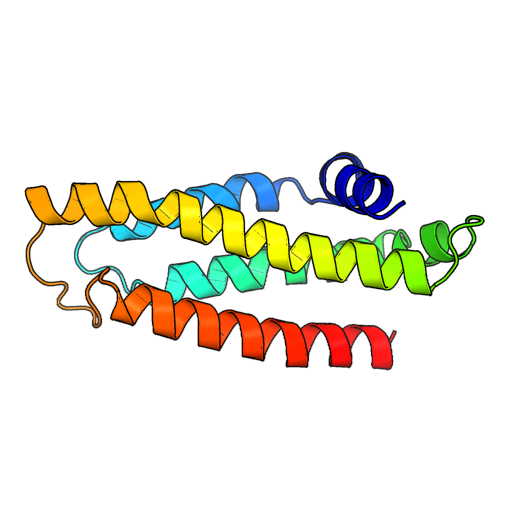56 2.928 -10.450 1.00 94.25 90 LEU A N 1
ATOM 722 C CA . LEU A 1 90 ? 0.479 4.185 -10.844 1.00 94.25 90 LEU A CA 1
ATOM 723 C C . LEU A 1 90 ? 1.933 4.006 -11.272 1.00 94.25 90 LEU A C 1
ATOM 725 O O . LEU A 1 90 ? 2.436 4.824 -12.030 1.00 94.25 90 LEU A O 1
ATOM 729 N N . THR A 1 91 ? 2.601 2.933 -10.849 1.00 94.69 91 THR A N 1
ATOM 730 C CA . THR A 1 91 ? 3.961 2.602 -11.295 1.00 94.69 91 THR A CA 1
ATOM 731 C C . THR A 1 91 ? 3.987 2.093 -12.744 1.00 94.69 91 THR A C 1
ATOM 733 O O . THR A 1 91 ? 4.978 2.292 -13.445 1.00 94.69 91 THR A O 1
ATOM 736 N N . ILE A 1 92 ? 2.899 1.487 -13.237 1.00 93.81 92 ILE A N 1
ATOM 737 C CA . ILE A 1 92 ? 2.803 0.925 -14.599 1.00 93.81 92 ILE A CA 1
ATOM 738 C C . ILE A 1 92 ? 3.094 1.953 -15.706 1.00 93.81 92 ILE A C 1
ATOM 740 O O . ILE A 1 92 ? 3.964 1.668 -16.532 1.00 93.81 92 ILE A O 1
ATOM 744 N N . PRO A 1 93 ? 2.439 3.133 -15.774 1.00 93.62 93 PRO A N 1
ATOM 745 C CA . PRO A 1 93 ? 2.724 4.103 -16.832 1.00 93.62 93 PRO A CA 1
ATOM 746 C C . PRO A 1 93 ? 4.188 4.560 -16.825 1.00 93.62 93 PRO A C 1
ATOM 748 O O . PRO A 1 93 ? 4.787 4.706 -17.888 1.00 93.62 93 PRO A O 1
ATOM 751 N N . TRP A 1 94 ? 4.797 4.710 -15.647 1.00 91.94 94 TRP A N 1
ATOM 752 C CA . TRP A 1 94 ? 6.207 5.085 -15.513 1.00 91.94 94 TRP A CA 1
ATOM 753 C C . TRP A 1 94 ? 7.153 3.971 -15.965 1.00 91.94 94 TRP A C 1
ATOM 755 O O . TRP A 1 94 ? 8.140 4.237 -16.650 1.00 91.94 94 TRP A O 1
ATOM 765 N N . ALA A 1 95 ? 6.827 2.719 -15.644 1.00 90.50 95 ALA A N 1
ATOM 766 C CA . ALA A 1 95 ? 7.566 1.555 -16.119 1.00 90.50 95 ALA A CA 1
ATOM 767 C C . ALA A 1 95 ? 7.503 1.428 -17.650 1.00 90.50 95 ALA A C 1
ATOM 769 O O . ALA A 1 95 ? 8.524 1.154 -18.277 1.00 90.50 95 ALA A O 1
ATOM 770 N N . LEU A 1 96 ? 6.340 1.691 -18.262 1.00 90.31 96 LEU A N 1
ATOM 771 C CA . LEU A 1 96 ? 6.187 1.713 -19.720 1.00 90.31 96 LEU A CA 1
ATOM 772 C C . LEU A 1 96 ? 6.979 2.859 -20.351 1.00 90.31 96 LEU A C 1
ATOM 774 O O . LEU A 1 96 ? 7.753 2.621 -21.275 1.00 90.31 96 LEU A O 1
ATOM 778 N N . LEU A 1 97 ? 6.856 4.080 -19.825 1.00 89.44 97 LEU A N 1
ATOM 779 C CA . LEU A 1 97 ? 7.589 5.246 -20.327 1.00 89.44 97 LEU A CA 1
ATOM 780 C C . LEU A 1 97 ? 9.099 4.998 -20.309 1.00 89.44 97 LEU A C 1
ATOM 782 O O . LEU A 1 97 ? 9.796 5.293 -21.275 1.00 89.44 97 LEU A O 1
ATOM 786 N N . ARG A 1 98 ? 9.604 4.374 -19.244 1.00 85.69 98 ARG A N 1
ATOM 787 C CA . ARG A 1 98 ? 11.012 4.000 -19.114 1.00 85.69 98 ARG A CA 1
ATOM 788 C C . ARG A 1 98 ? 11.508 3.134 -20.274 1.00 85.69 98 ARG A C 1
ATOM 790 O O . ARG A 1 98 ? 12.633 3.345 -20.719 1.00 85.69 98 ARG A O 1
ATOM 797 N N . THR A 1 99 ? 10.707 2.181 -20.761 1.00 82.25 99 THR A N 1
ATOM 798 C CA . THR A 1 99 ? 11.122 1.285 -21.862 1.00 82.25 99 THR A CA 1
ATOM 799 C C . THR A 1 99 ? 11.481 2.031 -23.148 1.00 82.25 99 THR A C 1
ATOM 801 O O . THR A 1 99 ? 12.254 1.511 -23.946 1.00 82.25 99 THR A O 1
ATOM 804 N N . LEU A 1 100 ? 10.982 3.259 -23.322 1.00 81.25 100 LEU A N 1
ATOM 805 C CA . LEU A 1 100 ? 11.256 4.099 -24.487 1.00 81.25 100 LEU A CA 1
ATOM 806 C C . LEU A 1 100 ? 12.574 4.883 -24.376 1.00 81.25 100 LEU A C 1
ATOM 808 O O . LEU A 1 100 ? 13.144 5.246 -25.401 1.00 81.25 100 LEU A O 1
ATOM 812 N N . TYR A 1 101 ? 13.055 5.158 -23.157 1.00 75.31 101 TYR A N 1
ATOM 813 C CA . TYR A 1 101 ? 14.125 6.142 -22.927 1.00 75.31 101 TYR A CA 1
ATOM 814 C C . TYR A 1 101 ? 15.322 5.623 -22.118 1.00 75.31 101 TYR A C 1
ATOM 816 O O . TYR A 1 101 ? 16.397 6.212 -22.191 1.00 75.31 101 TYR A O 1
ATOM 824 N N . ILE A 1 102 ? 15.168 4.556 -21.325 1.00 71.56 102 ILE A N 1
ATOM 825 C CA . ILE A 1 102 ? 16.169 4.145 -20.329 1.00 71.56 102 ILE A CA 1
ATOM 826 C C . ILE A 1 102 ? 16.546 2.674 -20.521 1.00 71.56 102 ILE A C 1
ATOM 828 O O . ILE A 1 102 ? 15.701 1.779 -20.455 1.00 71.56 102 ILE A O 1
ATOM 832 N N . GLN A 1 103 ? 17.847 2.424 -20.698 1.00 71.38 103 GLN A N 1
ATOM 833 C CA . GLN A 1 103 ? 18.428 1.084 -20.828 1.00 71.38 103 GLN A CA 1
ATOM 834 C C . GLN A 1 103 ? 18.312 0.253 -19.530 1.00 71.38 103 GLN A C 1
ATOM 836 O O . GLN A 1 103 ? 17.737 0.686 -18.527 1.00 71.38 103 GLN A O 1
ATOM 841 N N . THR A 1 104 ? 18.824 -0.978 -19.550 1.00 77.31 104 THR A N 1
ATOM 842 C CA . THR A 1 104 ? 18.843 -1.916 -18.413 1.00 77.31 104 THR A CA 1
ATOM 843 C C . THR A 1 104 ? 19.327 -1.257 -17.119 1.00 77.31 104 THR A C 1
ATOM 845 O O . THR A 1 104 ? 20.311 -0.522 -17.116 1.00 77.31 104 THR A O 1
ATOM 848 N N . ASN A 1 105 ? 18.623 -1.504 -16.012 1.00 79.25 105 ASN A N 1
ATOM 849 C CA . ASN A 1 105 ? 18.989 -0.973 -14.704 1.00 79.25 105 ASN A CA 1
ATOM 850 C C . ASN A 1 105 ? 20.212 -1.725 -14.139 1.00 79.25 105 ASN A C 1
ATOM 852 O O . ASN A 1 105 ? 20.109 -2.930 -13.916 1.00 79.25 105 ASN A O 1
ATOM 856 N N . PRO A 1 106 ? 21.340 -1.054 -13.840 1.00 80.50 106 PRO A N 1
ATOM 857 C CA . PRO A 1 106 ? 22.477 -1.703 -13.187 1.00 80.50 106 PRO A CA 1
ATOM 858 C C . PRO A 1 106 ? 22.210 -2.038 -11.708 1.00 80.50 106 PRO A C 1
ATOM 860 O O . PRO A 1 106 ? 22.902 -2.874 -11.139 1.00 80.50 106 PRO A O 1
ATOM 863 N N . ALA A 1 107 ? 21.204 -1.415 -11.080 1.00 78.88 107 ALA A N 1
ATOM 864 C CA . ALA A 1 107 ? 20.891 -1.583 -9.658 1.00 78.88 107 ALA A CA 1
ATOM 865 C C . ALA A 1 107 ?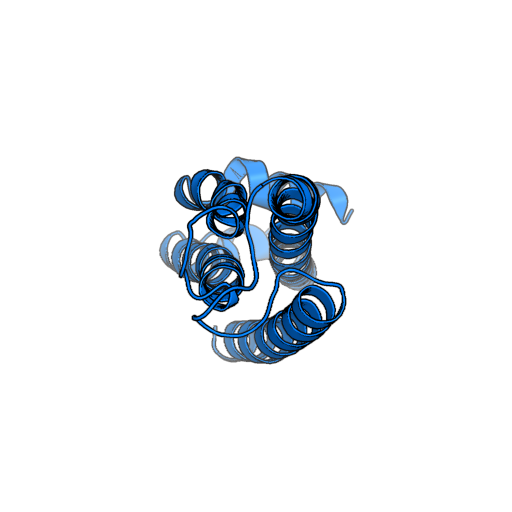 20.014 -2.813 -9.339 1.00 78.88 107 ALA A C 1
ATOM 867 O O . ALA A 1 107 ? 19.542 -2.955 -8.210 1.00 78.88 107 ALA A O 1
ATOM 868 N N . GLY A 1 108 ? 19.767 -3.694 -10.314 1.00 78.38 108 GLY A N 1
ATOM 869 C CA . GLY A 1 108 ? 19.060 -4.956 -10.101 1.00 78.38 108 GLY A CA 1
ATOM 870 C C . GLY A 1 108 ? 17.997 -5.234 -11.158 1.00 78.38 108 GLY A C 1
ATOM 871 O O . GLY A 1 108 ? 18.266 -5.211 -12.355 1.00 78.38 108 GLY A O 1
ATOM 872 N N . ILE A 1 109 ? 16.780 -5.554 -10.714 1.00 84.00 109 ILE A N 1
ATOM 873 C CA . ILE A 1 109 ? 15.696 -5.965 -11.610 1.00 84.00 109 ILE A CA 1
ATOM 874 C C . ILE A 1 109 ? 15.174 -4.785 -12.444 1.00 84.00 109 ILE A C 1
ATOM 876 O O . ILE A 1 109 ? 15.007 -3.668 -11.954 1.00 84.00 109 ILE A O 1
ATOM 880 N N . ASN A 1 110 ? 14.880 -5.044 -13.716 1.00 86.50 110 ASN A N 1
ATOM 881 C CA . ASN A 1 110 ? 14.177 -4.096 -14.576 1.00 86.50 110 ASN A CA 1
ATOM 882 C C . ASN A 1 110 ? 12.689 -4.038 -14.210 1.00 86.50 110 ASN A C 1
ATOM 884 O O . ASN A 1 110 ? 12.128 -5.035 -13.768 1.00 86.50 110 ASN A O 1
ATOM 888 N N . ALA A 1 111 ? 12.027 -2.908 -14.463 1.00 86.62 111 ALA A N 1
ATOM 889 C CA . ALA A 1 111 ? 10.592 -2.731 -14.222 1.00 86.62 111 ALA A CA 1
ATOM 890 C C . ALA A 1 111 ? 9.723 -3.479 -15.258 1.00 86.62 111 ALA A C 1
ATOM 892 O O . ALA A 1 111 ? 9.037 -2.882 -16.080 1.00 86.62 111 ALA A O 1
ATOM 893 N N . ASN A 1 112 ? 9.808 -4.808 -15.245 1.00 89.81 112 ASN A N 1
ATOM 894 C CA . ASN A 1 112 ? 9.100 -5.734 -16.122 1.00 89.81 112 ASN A CA 1
ATOM 895 C C . ASN A 1 112 ? 8.038 -6.534 -15.342 1.00 89.81 112 ASN A C 1
ATOM 897 O O . ASN A 1 112 ? 7.812 -6.314 -14.154 1.00 89.81 112 ASN A O 1
ATOM 901 N N . VAL A 1 113 ? 7.396 -7.504 -15.997 1.00 91.00 113 VAL A N 1
ATOM 902 C CA . VAL A 1 113 ? 6.366 -8.350 -15.366 1.00 91.00 113 VAL A CA 1
ATOM 903 C C . VAL A 1 113 ? 6.892 -9.078 -14.121 1.00 91.00 113 VAL A C 1
ATOM 905 O O . VAL A 1 113 ? 6.175 -9.175 -13.127 1.00 91.00 113 VAL A O 1
ATOM 908 N N . ALA A 1 114 ? 8.150 -9.533 -14.133 1.00 91.94 114 ALA A N 1
ATOM 909 C CA . ALA A 1 114 ? 8.752 -10.193 -12.976 1.00 91.94 114 ALA A CA 1
ATOM 910 C C . ALA A 1 114 ? 8.891 -9.234 -11.783 1.00 91.94 114 ALA A C 1
ATOM 912 O O . ALA A 1 114 ? 8.580 -9.624 -10.662 1.00 91.94 114 ALA A O 1
ATOM 913 N N . TYR A 1 115 ? 9.270 -7.972 -12.013 1.00 92.38 115 TYR A N 1
ATOM 914 C CA . TYR A 1 115 ? 9.303 -6.944 -10.967 1.00 92.38 115 TYR A CA 1
ATOM 915 C C . TYR A 1 115 ? 7.945 -6.771 -10.280 1.00 92.38 115 TYR A C 1
ATOM 917 O O . TYR A 1 115 ? 7.875 -6.824 -9.053 1.00 92.38 115 TYR A O 1
ATOM 925 N N . PHE A 1 116 ? 6.860 -6.645 -11.048 1.00 94.62 116 PHE A N 1
ATOM 926 C CA . PHE A 1 116 ? 5.517 -6.535 -10.472 1.00 94.62 116 PHE A CA 1
ATOM 927 C C . PHE A 1 116 ? 5.077 -7.822 -9.760 1.00 94.62 116 PHE A C 1
ATOM 929 O O . PHE A 1 116 ? 4.480 -7.744 -8.689 1.00 94.62 116 PHE A O 1
ATOM 936 N N . GLY A 1 117 ? 5.408 -8.999 -10.302 1.00 94.69 117 GLY A N 1
ATOM 937 C CA . GLY A 1 117 ? 5.107 -10.288 -9.671 1.00 94.69 117 GLY A CA 1
ATOM 938 C C . GLY A 1 117 ? 5.799 -10.463 -8.316 1.00 94.69 117 GLY A C 1
ATOM 939 O O . GLY A 1 117 ? 5.145 -10.787 -7.325 1.00 94.69 117 GLY A O 1
ATOM 940 N N . PHE A 1 118 ? 7.104 -10.181 -8.243 1.00 93.94 118 PHE A N 1
ATOM 941 C CA . PHE A 1 118 ? 7.843 -10.200 -6.978 1.00 93.94 118 PHE A CA 1
ATOM 942 C C . PHE A 1 118 ? 7.342 -9.131 -6.004 1.00 93.94 118 PHE A C 1
ATOM 944 O O . PHE A 1 118 ? 7.233 -9.407 -4.812 1.00 93.94 118 PHE A O 1
ATOM 951 N N . GLY A 1 119 ? 6.987 -7.945 -6.504 1.00 94.31 119 GLY A N 1
ATOM 952 C CA . GLY A 1 119 ? 6.380 -6.882 -5.704 1.00 94.31 119 GLY A CA 1
ATOM 953 C C . GLY A 1 119 ? 5.071 -7.314 -5.048 1.00 94.31 119 GLY A C 1
ATOM 954 O O . GLY A 1 119 ? 4.922 -7.178 -3.838 1.00 94.31 119 GLY A O 1
ATOM 955 N N . LEU A 1 120 ? 4.148 -7.898 -5.818 1.00 95.69 120 LEU A N 1
ATOM 956 C CA . LEU A 1 120 ? 2.874 -8.407 -5.301 1.00 95.69 120 LEU A CA 1
ATOM 957 C C . LEU A 1 120 ? 3.071 -9.504 -4.251 1.00 95.69 120 LEU A C 1
ATOM 959 O O . LEU A 1 120 ? 2.402 -9.481 -3.221 1.00 95.69 120 LEU A O 1
ATOM 963 N N . LEU A 1 121 ? 4.003 -10.436 -4.478 1.00 96.38 121 LEU A N 1
ATOM 964 C CA . LEU A 1 121 ? 4.333 -11.471 -3.494 1.00 96.38 121 LEU A CA 1
ATOM 965 C C . LEU A 1 121 ? 4.887 -10.863 -2.201 1.00 96.38 121 LEU A C 1
ATOM 967 O O . LEU A 1 121 ? 4.433 -11.220 -1.115 1.00 96.38 121 LEU A O 1
ATOM 971 N N . ALA A 1 122 ? 5.833 -9.928 -2.308 1.00 95.75 122 ALA A N 1
ATOM 972 C CA . ALA A 1 122 ? 6.428 -9.268 -1.150 1.00 95.75 122 ALA A CA 1
ATOM 973 C C . ALA A 1 122 ? 5.385 -8.482 -0.342 1.00 95.75 122 ALA A C 1
ATOM 975 O O . ALA A 1 122 ? 5.355 -8.586 0.883 1.00 95.75 122 ALA A O 1
ATOM 976 N N . LEU A 1 123 ? 4.507 -7.741 -1.023 1.00 97.12 123 LEU A N 1
ATOM 977 C CA . LEU A 1 123 ? 3.429 -6.977 -0.397 1.00 97.12 123 LEU A CA 1
ATOM 978 C C . LEU A 1 123 ? 2.392 -7.888 0.261 1.00 97.12 123 LEU A C 1
ATOM 980 O O . LEU A 1 123 ? 2.023 -7.647 1.402 1.00 97.12 123 LEU A O 1
ATOM 984 N N . ALA A 1 124 ? 1.995 -8.987 -0.385 1.00 96.94 124 ALA A N 1
ATOM 985 C CA . ALA A 1 124 ? 1.059 -9.945 0.201 1.00 96.94 124 ALA A CA 1
ATOM 986 C C . ALA A 1 124 ? 1.621 -10.622 1.464 1.00 96.94 124 ALA A C 1
ATOM 988 O O . ALA A 1 124 ? 0.915 -10.762 2.465 1.00 96.94 124 ALA A O 1
ATOM 989 N N . VAL A 1 125 ? 2.897 -11.027 1.437 1.00 97.88 125 VAL A N 1
ATOM 990 C CA . VAL A 1 125 ? 3.577 -11.606 2.607 1.00 97.88 125 VAL A CA 1
ATOM 991 C C . VAL A 1 125 ? 3.677 -10.576 3.729 1.00 97.88 125 VAL A C 1
ATOM 993 O O . VAL A 1 125 ? 3.367 -10.894 4.879 1.00 97.88 125 VAL A O 1
ATOM 996 N N . PHE A 1 126 ? 4.071 -9.344 3.401 1.00 97.44 126 PHE A N 1
ATOM 997 C CA . PHE A 1 126 ? 4.129 -8.248 4.360 1.00 97.44 126 PHE A CA 1
ATOM 998 C C . PHE A 1 126 ? 2.761 -7.983 4.990 1.00 97.44 126 PHE A C 1
ATOM 1000 O O . PHE A 1 126 ? 2.654 -8.011 6.211 1.00 97.44 126 PHE A O 1
ATOM 1007 N N . ASP A 1 127 ? 1.718 -7.794 4.184 1.00 96.94 127 ASP A N 1
ATOM 1008 C CA . ASP A 1 127 ? 0.362 -7.513 4.653 1.00 96.94 127 ASP A C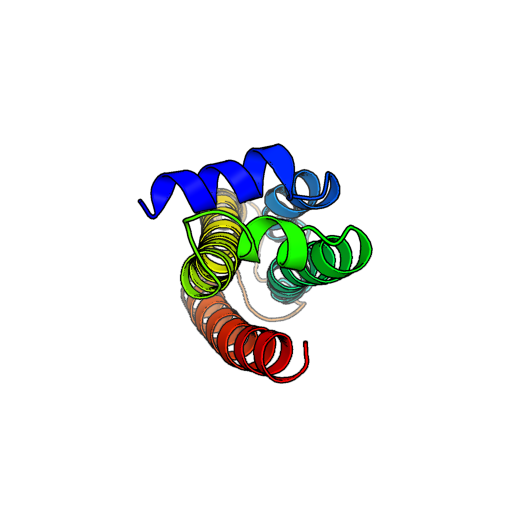A 1
ATOM 1009 C C . ASP A 1 127 ? -0.139 -8.606 5.588 1.00 96.94 127 ASP A C 1
ATOM 1011 O O . ASP A 1 127 ? -0.668 -8.310 6.659 1.00 96.94 127 ASP A O 1
ATOM 1015 N N . TYR A 1 128 ? 0.076 -9.873 5.229 1.00 96.69 128 TYR A N 1
ATOM 1016 C CA . TYR A 1 128 ? -0.313 -10.990 6.077 1.00 96.69 128 TYR A CA 1
ATOM 1017 C C . TYR A 1 128 ? 0.398 -10.946 7.435 1.00 96.69 128 TYR A C 1
ATOM 1019 O O . TYR A 1 128 ? -0.263 -10.969 8.475 1.00 96.69 128 TYR A O 1
ATOM 1027 N N . LEU A 1 129 ? 1.731 -10.856 7.450 1.00 96.69 129 LEU A N 1
ATOM 1028 C CA . LEU A 1 129 ? 2.512 -10.861 8.691 1.00 96.69 129 LEU A CA 1
ATOM 1029 C C . LEU A 1 129 ? 2.235 -9.619 9.544 1.00 96.69 129 LEU A C 1
ATOM 1031 O O . LEU A 1 129 ? 1.990 -9.727 10.748 1.00 96.69 129 LEU A O 1
ATOM 1035 N N . PHE A 1 130 ? 2.234 -8.445 8.918 1.00 96.19 130 PHE A N 1
ATOM 1036 C CA . PHE A 1 130 ? 2.059 -7.168 9.589 1.00 96.19 130 PHE A CA 1
ATOM 1037 C C . 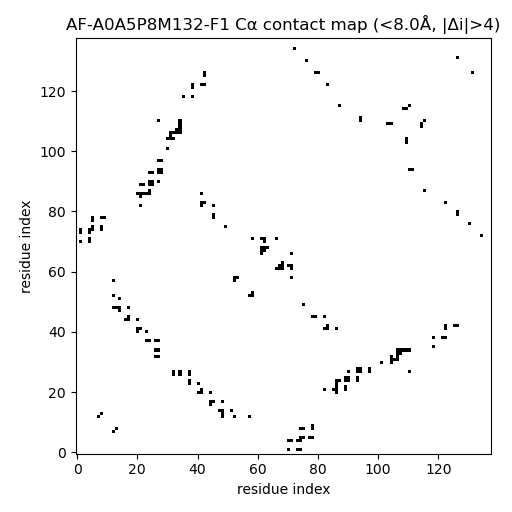PHE A 1 130 ? 0.647 -7.018 10.149 1.00 96.19 130 PHE A C 1
ATOM 1039 O O . PHE A 1 130 ? 0.502 -6.754 11.339 1.00 96.19 130 PHE A O 1
ATOM 1046 N N . LEU A 1 131 ? -0.401 -7.235 9.347 1.00 95.69 131 LEU A N 1
ATOM 1047 C CA . LEU A 1 131 ? -1.781 -7.032 9.798 1.00 95.69 131 LEU A CA 1
ATOM 1048 C C . LEU A 1 131 ? -2.181 -8.071 10.852 1.00 95.69 131 LEU A C 1
ATOM 1050 O O . LEU A 1 131 ? -2.794 -7.713 11.858 1.00 95.69 131 LEU A O 1
ATOM 1054 N N . THR A 1 132 ? -1.806 -9.345 10.679 1.00 94.69 132 THR A N 1
ATOM 1055 C CA . THR A 1 132 ? -2.113 -10.373 11.691 1.00 94.69 132 THR A CA 1
ATOM 1056 C C . THR A 1 132 ? -1.359 -10.134 12.996 1.00 94.69 132 THR A C 1
ATOM 1058 O O . THR A 1 132 ? -1.949 -10.278 14.066 1.00 94.69 132 THR A O 1
ATOM 1061 N N . GLY A 1 133 ? -0.087 -9.729 12.933 1.00 94.69 133 GLY A N 1
ATOM 1062 C CA . GLY A 1 133 ? 0.691 -9.355 14.112 1.00 94.69 133 GLY A CA 1
ATOM 1063 C C . GLY A 1 133 ? 0.115 -8.125 14.812 1.00 94.69 133 GLY A C 1
ATOM 1064 O O . GLY A 1 133 ? -0.105 -8.144 16.025 1.00 94.69 133 GLY A O 1
ATOM 1065 N N . PHE A 1 134 ? -0.203 -7.083 14.043 1.00 93.94 134 PHE A N 1
ATOM 1066 C CA . PHE A 1 134 ? -0.688 -5.799 14.542 1.00 93.94 134 PHE A CA 1
ATOM 1067 C C . PHE A 1 134 ? -2.016 -5.902 15.302 1.00 93.94 134 PHE A C 1
ATOM 1069 O O . PHE A 1 134 ? -2.160 -5.243 16.334 1.00 93.94 134 PHE A O 1
ATOM 1076 N N . PHE A 1 135 ? -2.959 -6.713 14.806 1.00 91.88 135 PHE A N 1
ATOM 1077 C CA . PHE A 1 135 ? -4.275 -6.929 15.429 1.00 91.88 135 PHE A CA 1
ATOM 1078 C C . PHE A 1 135 ? -4.299 -8.052 16.476 1.00 91.88 135 PHE A C 1
ATOM 1080 O O . PHE A 1 135 ? -5.286 -8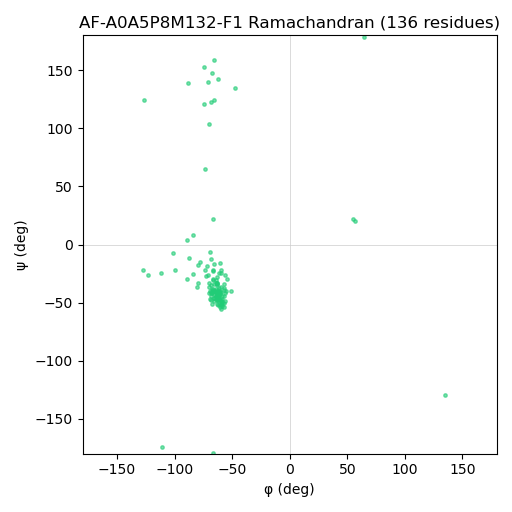.192 17.191 1.00 91.88 135 PHE A O 1
ATOM 1087 N N . LYS A 1 136 ? -3.248 -8.876 16.574 1.00 88.50 136 LYS A N 1
ATOM 1088 C CA . LYS A 1 136 ? -3.089 -9.818 17.696 1.00 88.50 136 LYS A CA 1
ATOM 1089 C C . LYS A 1 136 ? -2.559 -9.140 18.956 1.00 88.50 136 LYS A C 1
ATOM 1091 O O . LYS A 1 136 ? -2.867 -9.588 20.053 1.00 88.50 136 LYS A O 1
ATOM 1096 N N . THR A 1 137 ? -1.713 -8.125 18.793 1.00 74.62 137 THR A N 1
ATOM 1097 C CA . THR A 1 137 ? -0.956 -7.497 19.891 1.00 74.62 137 THR A CA 1
ATOM 1098 C C . THR A 1 137 ? -1.538 -6.174 20.384 1.00 74.62 137 THR A C 1
ATOM 1100 O O . THR A 1 137 ? -1.061 -5.655 21.389 1.00 74.62 137 THR A O 1
ATOM 1103 N N . GLY A 1 138 ? -2.554 -5.621 19.718 1.00 56.78 138 GLY A N 1
ATOM 1104 C CA . GLY A 1 138 ? -3.265 -4.410 20.144 1.00 56.78 138 GLY A CA 1
ATOM 1105 C C . GLY A 1 138 ? -4.751 -4.509 19.870 1.00 56.78 138 GLY A C 1
ATOM 1106 O O . GLY A 1 138 ? -5.490 -3.726 20.499 1.00 56.78 138 GLY A O 1
#

Mean predicted aligned error: 4.31 Å